Protein AF-A0A7V0MZU8-F1 (afdb_monomer_lite)

pLDDT: mean 94.0, std 3.9, range [73.69, 98.0]

Organism: Aerophobetes bacterium (NCBI:txid2030807)

Foldseek 3Di:
DDPDDDDDDDDPPDDDALWPAADPDPDGTHGDADPPPRHGDRDPVNVVVVVVCVVVVVVVVVVVVVVVVD

InterPro domains:
  IPR005537 CRISPR type III-associated protein [PF03787] (10-67)
  IPR013410 CRISPR-associated RAMP Cmr4 [PTHR36700] (3-64)

Structure (mmCIF, N/CA/C/O backbone):
data_AF-A0A7V0MZU8-F1
#
_entry.id   AF-A0A7V0MZU8-F1
#
loop_
_atom_site.group_PDB
_atom_site.id
_atom_site.type_symbol
_atom_site.label_atom_id
_atom_site.label_alt_id
_atom_site.label_comp_id
_atom_site.label_asym_id
_atom_site.label_entity_id
_atom_site.label_seq_id
_atom_site.pdbx_PDB_ins_code
_atom_site.Cartn_x
_atom_site.Cartn_y
_atom_site.Cartn_z
_atom_site.occupancy
_atom_site.B_iso_or_equiv
_atom_site.auth_seq_id
_atom_site.auth_comp_id
_atom_site.auth_asym_id
_atom_site.auth_atom_id
_atom_site.pdbx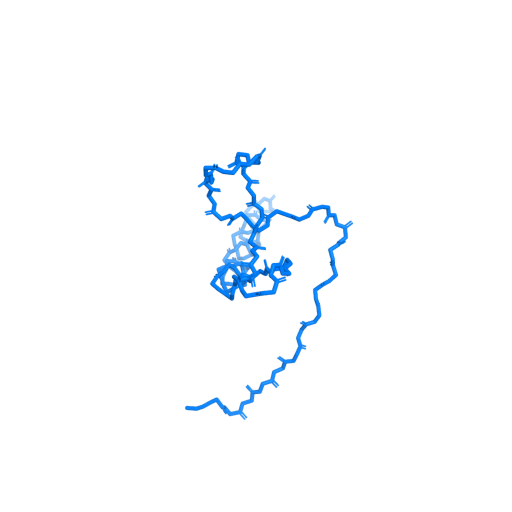_PDB_model_num
ATOM 1 N N . MET A 1 1 ? -9.586 -16.201 17.594 1.00 85.44 1 MET A N 1
ATOM 2 C CA . MET A 1 1 ? -10.424 -16.140 16.374 1.00 85.44 1 MET A CA 1
ATOM 3 C C . MET A 1 1 ? -11.246 -14.857 16.440 1.00 85.44 1 MET A C 1
ATOM 5 O O . MET A 1 1 ? -11.530 -14.438 17.554 1.00 85.44 1 MET A O 1
ATOM 9 N N . PHE A 1 2 ? -11.529 -14.182 15.322 1.00 93.12 2 PHE A N 1
ATOM 10 C CA . PHE A 1 2 ? -12.214 -12.878 15.343 1.00 93.12 2 PHE A CA 1
ATOM 11 C C . PHE A 1 2 ? -13.730 -13.034 15.498 1.00 93.12 2 PHE A C 1
ATOM 13 O O . PHE A 1 2 ? -14.301 -13.976 14.958 1.00 93.12 2 PHE A O 1
ATOM 20 N N . GLU A 1 3 ? -14.371 -12.088 16.185 1.00 96.56 3 GLU A N 1
ATOM 21 C CA . GLU A 1 3 ? -15.831 -12.065 16.366 1.00 96.56 3 GLU A CA 1
ATOM 22 C C . GLU A 1 3 ? -16.566 -11.500 15.144 1.00 96.56 3 GLU A C 1
ATOM 24 O O . GLU A 1 3 ? -17.701 -11.880 14.869 1.00 96.56 3 GLU A O 1
ATOM 29 N N . GLN A 1 4 ? -15.932 -10.588 14.395 1.00 96.31 4 GLN A N 1
ATOM 30 C CA . GLN A 1 4 ? -16.522 -9.946 13.220 1.00 96.31 4 GLN A CA 1
ATOM 31 C C . GLN A 1 4 ? 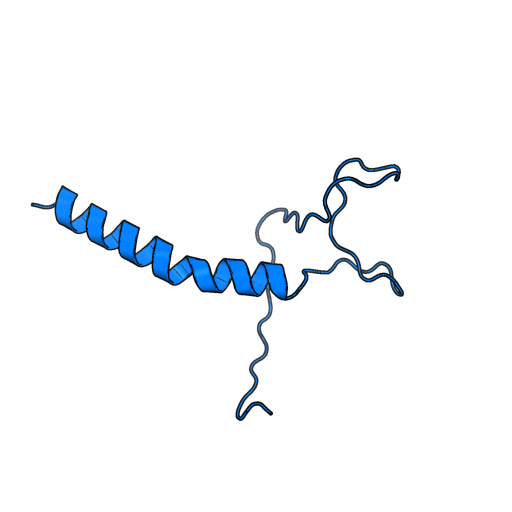-15.470 -9.656 12.144 1.00 96.31 4 GLN A C 1
ATOM 33 O O . GLN A 1 4 ? -14.341 -9.270 12.444 1.00 96.31 4 GLN A O 1
ATOM 38 N N . GLY A 1 5 ? -15.878 -9.789 10.880 1.00 95.19 5 GLY A N 1
ATOM 39 C CA . GLY A 1 5 ? -15.129 -9.355 9.701 1.00 95.19 5 GLY A CA 1
ATOM 40 C C . GLY A 1 5 ? -15.915 -8.321 8.892 1.00 95.19 5 GLY A C 1
ATOM 41 O O . GLY A 1 5 ? -17.147 -8.264 8.953 1.00 95.19 5 GLY A O 1
ATOM 42 N N . ARG A 1 6 ? -15.201 -7.480 8.144 1.00 96.00 6 ARG A N 1
ATOM 43 C CA . ARG A 1 6 ? -15.766 -6.536 7.170 1.00 96.00 6 ARG A CA 1
ATOM 44 C C . ARG A 1 6 ? -14.930 -6.587 5.899 1.00 96.00 6 ARG A C 1
ATOM 46 O O . ARG A 1 6 ? -13.727 -6.834 5.964 1.00 96.00 6 ARG A O 1
ATOM 53 N N . ILE A 1 7 ? -15.575 -6.339 4.766 1.00 96.19 7 ILE A N 1
ATOM 54 C CA . ILE A 1 7 ? -14.909 -6.205 3.471 1.00 96.19 7 ILE A CA 1
ATOM 55 C C . ILE A 1 7 ? -14.742 -4.717 3.191 1.00 96.19 7 ILE A C 1
ATOM 57 O O . ILE A 1 7 ? -15.675 -3.937 3.377 1.00 96.19 7 ILE A O 1
ATOM 61 N N . LEU A 1 8 ? -13.549 -4.341 2.746 1.00 96.00 8 LEU A N 1
ATOM 62 C CA . LEU A 1 8 ? -13.243 -3.000 2.280 1.00 96.00 8 LEU A CA 1
ATOM 63 C C . LEU A 1 8 ? -12.769 -3.090 0.835 1.00 96.00 8 LEU A C 1
ATOM 65 O O . LEU A 1 8 ? -11.816 -3.808 0.541 1.00 96.00 8 LEU A O 1
ATOM 69 N N . PHE A 1 9 ? -13.415 -2.333 -0.044 1.00 97.19 9 PHE A N 1
ATOM 70 C CA . PHE A 1 9 ? -12.947 -2.133 -1.408 1.00 97.19 9 PHE A CA 1
ATOM 71 C C . PHE A 1 9 ? -12.103 -0.864 -1.459 1.00 97.19 9 PHE A C 1
ATOM 73 O O . PHE A 1 9 ? -12.487 0.168 -0.912 1.00 97.19 9 PHE A O 1
ATOM 80 N N . LEU A 1 10 ? -10.942 -0.957 -2.100 1.00 95.44 10 LEU A N 1
ATOM 81 C CA . LEU A 1 10 ? -10.033 0.163 -2.296 1.00 95.44 10 LEU A CA 1
ATOM 82 C C . LEU A 1 10 ? -10.003 0.485 -3.786 1.00 95.44 10 LEU A C 1
ATOM 84 O O . LEU A 1 10 ? -9.523 -0.318 -4.583 1.00 95.44 10 LEU A O 1
ATOM 88 N N . TYR A 1 11 ? -10.527 1.651 -4.145 1.00 97.25 11 TYR A N 1
ATOM 89 C CA . TYR A 1 11 ? -10.424 2.192 -5.492 1.00 97.25 11 TYR A CA 1
ATOM 90 C C . TYR A 1 11 ? -9.273 3.197 -5.531 1.00 97.25 11 TYR A C 1
ATOM 92 O O . TYR A 1 11 ? -9.220 4.118 -4.715 1.00 97.25 11 TYR A O 1
ATOM 100 N N . ALA A 1 12 ? -8.324 2.997 -6.441 1.00 96.56 12 ALA A N 1
ATOM 101 C CA . ALA A 1 12 ? -7.190 3.895 -6.591 1.00 96.56 12 ALA A CA 1
ATOM 102 C C . ALA A 1 12 ? -7.597 5.087 -7.470 1.00 96.56 12 ALA A C 1
ATOM 104 O O . ALA A 1 12 ? -7.668 4.963 -8.689 1.00 96.56 12 ALA A O 1
ATOM 105 N N . GLU A 1 13 ? -7.871 6.237 -6.850 1.00 97.88 13 GLU A N 1
ATOM 106 C CA . GLU A 1 13 ? -8.163 7.483 -7.580 1.00 97.88 13 GLU A CA 1
ATOM 107 C C . GLU A 1 13 ? -6.925 8.054 -8.290 1.00 97.88 13 GLU A C 1
ATOM 109 O O . GLU A 1 13 ? -7.041 8.757 -9.290 1.00 97.88 13 GLU A O 1
ATOM 114 N N . SER A 1 14 ? -5.734 7.734 -7.786 1.00 98.00 14 SER A N 1
ATOM 115 C CA . SER A 1 14 ? -4.444 8.119 -8.354 1.00 98.00 14 SER A CA 1
ATOM 116 C C . SER A 1 14 ? -3.520 6.901 -8.485 1.00 98.00 14 SER A C 1
ATOM 118 O O . SER A 1 14 ? -3.763 5.873 -7.841 1.00 98.00 14 SER A O 1
ATOM 120 N N . PRO A 1 15 ? -2.455 6.975 -9.311 1.00 97.50 15 PRO A N 1
ATOM 121 C CA . PRO A 1 15 ? -1.471 5.903 -9.405 1.00 97.50 15 PRO A CA 1
ATOM 122 C C . PRO A 1 15 ? -0.906 5.536 -8.027 1.00 97.50 15 PRO A C 1
ATOM 124 O O . PRO A 1 15 ? -0.423 6.395 -7.290 1.00 97.50 15 PRO A O 1
ATOM 127 N N . LEU A 1 16 ? -0.951 4.246 -7.689 1.00 96.31 16 LEU A N 1
ATOM 128 C CA . LEU A 1 16 ? -0.537 3.725 -6.388 1.00 96.31 16 LEU A CA 1
ATOM 129 C C . LEU A 1 16 ? 0.701 2.835 -6.527 1.00 96.31 16 LEU A C 1
ATOM 131 O O . LEU A 1 16 ? 0.748 1.953 -7.383 1.00 96.31 16 LEU A O 1
ATOM 135 N N . HIS A 1 17 ? 1.677 3.020 -5.637 1.00 96.62 17 HIS A N 1
ATOM 136 C CA . HIS A 1 17 ? 2.906 2.227 -5.600 1.00 96.62 17 HIS A CA 1
ATOM 137 C C . HIS A 1 17 ? 3.051 1.460 -4.270 1.00 96.62 17 HIS A C 1
ATOM 139 O O . HIS A 1 17 ? 3.668 1.960 -3.326 1.00 96.62 17 HIS A O 1
ATOM 145 N N . PRO A 1 18 ? 2.503 0.235 -4.154 1.00 95.75 18 PRO A N 1
ATOM 146 C CA . PRO A 1 18 ? 2.799 -0.643 -3.028 1.00 95.75 18 PRO A CA 1
ATOM 147 C C . PRO A 1 18 ? 4.167 -1.301 -3.259 1.00 95.75 18 PRO A C 1
ATOM 149 O O . PRO A 1 18 ? 4.239 -2.367 -3.851 1.00 95.75 18 PRO A O 1
ATOM 152 N N . GLY A 1 19 ? 5.264 -0.658 -2.862 1.00 94.19 19 GLY A N 1
ATOM 153 C CA . GLY A 1 19 ? 6.619 -1.119 -3.204 1.00 94.19 19 GLY A CA 1
ATOM 154 C C . GLY A 1 19 ? 7.067 -2.403 -2.491 1.00 94.19 19 GLY A C 1
ATOM 155 O O . GLY A 1 19 ? 6.690 -2.654 -1.344 1.00 94.19 19 GLY A O 1
ATOM 156 N N . THR A 1 20 ? 7.908 -3.207 -3.150 1.00 92.81 20 THR A N 1
ATOM 157 C CA . THR A 1 20 ? 8.599 -4.380 -2.554 1.00 92.81 20 THR A CA 1
ATOM 158 C C . THR A 1 20 ? 10.064 -4.127 -2.199 1.00 92.81 20 THR A C 1
ATOM 160 O O . THR A 1 20 ? 10.762 -5.059 -1.808 1.00 92.81 20 THR A O 1
ATOM 163 N N . GLY A 1 21 ? 10.545 -2.892 -2.345 1.00 89.44 21 GLY A N 1
ATOM 164 C CA . GLY A 1 21 ? 11.978 -2.589 -2.363 1.00 89.44 21 GLY A CA 1
ATOM 165 C C . GLY A 1 21 ? 12.577 -2.825 -3.751 1.00 89.44 21 GLY A C 1
ATOM 166 O O . GLY A 1 21 ? 11.841 -2.872 -4.734 1.00 89.44 21 GLY A O 1
ATOM 167 N N . THR A 1 22 ? 13.901 -2.957 -3.830 1.00 89.88 22 THR A N 1
ATOM 168 C CA . THR A 1 22 ? 14.614 -3.165 -5.099 1.00 89.88 22 THR A CA 1
ATOM 169 C C . THR A 1 22 ? 14.577 -4.628 -5.523 1.00 89.88 22 THR A C 1
ATOM 171 O O . THR A 1 22 ? 14.764 -5.522 -4.697 1.00 89.88 22 THR A O 1
ATOM 174 N N . ALA A 1 23 ? 14.372 -4.880 -6.814 1.00 85.50 23 ALA A N 1
ATOM 175 C CA . ALA A 1 23 ? 14.468 -6.219 -7.385 1.00 85.50 23 ALA A CA 1
ATOM 176 C C . ALA A 1 23 ? 15.585 -6.297 -8.429 1.00 85.50 23 ALA A C 1
ATOM 178 O O . ALA A 1 23 ? 15.868 -5.325 -9.115 1.00 85.50 23 ALA A O 1
ATOM 179 N N . LEU A 1 24 ? 16.156 -7.491 -8.619 1.00 84.56 24 LEU A N 1
ATOM 180 C CA . LEU A 1 24 ? 17.097 -7.797 -9.714 1.00 84.56 24 LEU A CA 1
ATOM 181 C C . LEU A 1 24 ? 16.393 -7.948 -11.082 1.00 84.56 24 LEU A C 1
ATOM 183 O O . LEU A 1 24 ? 16.903 -8.605 -11.984 1.00 84.56 24 LEU A O 1
ATOM 187 N N . GLY A 1 25 ? 15.169 -7.433 -11.199 1.00 85.38 25 GLY A N 1
ATOM 188 C CA . GLY A 1 25 ? 14.328 -7.560 -12.382 1.00 85.38 25 GLY A CA 1
ATOM 189 C C . GLY A 1 25 ? 14.494 -6.385 -13.350 1.00 85.38 25 GLY A C 1
ATOM 190 O O . GLY A 1 25 ? 15.291 -5.487 -13.108 1.00 85.38 25 GLY A O 1
ATOM 191 N N . PRO A 1 26 ? 13.694 -6.346 -14.429 1.00 92.00 26 PRO A N 1
ATOM 192 C CA . PRO A 1 26 ? 13.734 -5.261 -15.415 1.00 92.00 26 PRO A CA 1
ATOM 193 C C . PRO A 1 26 ? 13.204 -3.917 -14.883 1.00 92.00 26 PRO A C 1
ATOM 195 O O . PRO A 1 26 ? 13.286 -2.911 -15.577 1.00 92.00 26 PRO A O 1
ATOM 198 N N . VAL A 1 27 ? 12.609 -3.905 -13.688 1.00 93.31 27 VAL A N 1
ATOM 199 C CA . VAL A 1 27 ? 12.097 -2.706 -13.022 1.00 93.31 27 VAL A CA 1
ATOM 200 C C . VAL A 1 27 ? 12.826 -2.563 -11.696 1.00 93.31 27 VAL A C 1
ATOM 202 O O . VAL A 1 27 ? 12.752 -3.477 -10.874 1.00 93.31 27 VAL A O 1
ATOM 205 N N . ASP A 1 28 ? 13.464 -1.411 -11.481 1.00 94.06 28 ASP A N 1
ATOM 206 C CA . ASP A 1 28 ? 14.244 -1.139 -10.268 1.00 94.06 28 ASP A CA 1
ATOM 207 C C . ASP A 1 28 ? 13.373 -1.195 -9.010 1.00 94.06 28 ASP A C 1
ATOM 209 O O . ASP A 1 28 ? 13.715 -1.858 -8.031 1.00 94.06 28 ASP A O 1
ATOM 213 N N . LEU A 1 29 ? 12.217 -0.522 -9.051 1.00 95.81 29 LEU A N 1
ATOM 214 C CA . LEU A 1 29 ? 11.255 -0.432 -7.952 1.00 95.81 29 LEU A CA 1
ATOM 215 C C . LEU A 1 29 ? 9.909 -1.031 -8.372 1.00 95.81 29 LEU A C 1
ATOM 217 O O . LEU A 1 29 ? 8.998 -0.304 -8.782 1.00 95.81 29 LE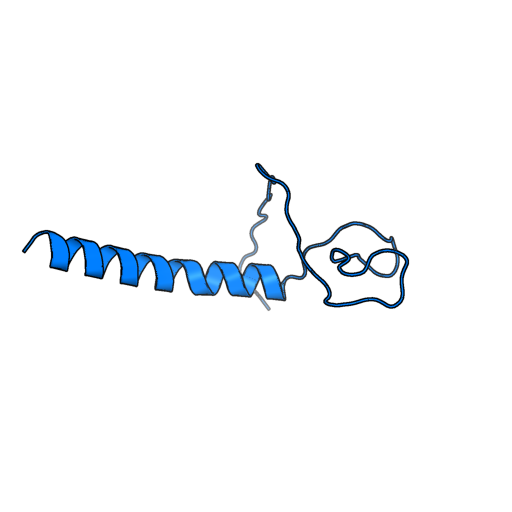U A O 1
ATOM 221 N N . PRO A 1 30 ? 9.759 -2.363 -8.315 1.00 95.38 30 PRO A N 1
ATOM 222 C CA . PRO A 1 30 ? 8.503 -2.999 -8.657 1.00 95.38 30 PRO A CA 1
ATOM 223 C C . PRO A 1 30 ? 7.460 -2.848 -7.545 1.00 95.38 30 PRO A C 1
ATOM 225 O O . PRO A 1 30 ? 7.755 -2.656 -6.361 1.00 95.38 30 PRO A O 1
ATOM 228 N N . ILE A 1 31 ? 6.201 -2.971 -7.960 1.00 96.12 31 ILE A N 1
ATOM 229 C CA . ILE A 1 31 ? 5.065 -3.103 -7.051 1.00 96.12 31 ILE A CA 1
ATOM 230 C C . ILE A 1 31 ? 4.980 -4.520 -6.473 1.00 96.12 31 ILE A C 1
ATOM 232 O O . ILE A 1 31 ? 5.436 -5.495 -7.074 1.00 96.12 31 ILE A O 1
ATOM 236 N N . GLN A 1 32 ? 4.302 -4.631 -5.339 1.00 96.06 32 GLN A N 1
ATOM 237 C CA . GLN A 1 32 ? 3.933 -5.874 -4.683 1.00 96.06 32 GLN A CA 1
ATOM 238 C C . GLN A 1 32 ? 3.047 -6.728 -5.582 1.00 96.06 32 GLN A C 1
ATOM 240 O O . GLN A 1 32 ? 2.071 -6.269 -6.182 1.00 96.06 32 GLN A O 1
ATOM 245 N N . ARG A 1 33 ? 3.421 -8.005 -5.671 1.00 95.19 33 ARG A N 1
ATOM 246 C CA . ARG A 1 33 ? 2.719 -9.024 -6.440 1.00 95.19 33 ARG A CA 1
ATOM 247 C C . ARG A 1 33 ? 2.616 -10.303 -5.634 1.00 95.19 33 ARG A C 1
ATOM 249 O O . ARG A 1 33 ? 3.519 -10.649 -4.873 1.00 95.19 33 ARG A O 1
ATOM 256 N N . GLU A 1 34 ? 1.511 -11.009 -5.815 1.00 96.69 34 GLU A N 1
ATOM 257 C CA . GLU A 1 34 ? 1.382 -12.376 -5.325 1.00 96.69 34 GLU A CA 1
ATOM 258 C C . GLU A 1 34 ? 2.325 -13.303 -6.107 1.00 96.69 34 GLU A C 1
ATOM 260 O O . GLU A 1 34 ? 2.376 -13.258 -7.334 1.00 96.69 34 GLU A O 1
ATOM 265 N N . ARG A 1 35 ? 3.073 -14.163 -5.404 1.00 92.50 35 ARG A N 1
ATOM 266 C CA . ARG A 1 35 ? 4.134 -14.983 -6.014 1.00 92.50 35 ARG A CA 1
ATOM 267 C C . ARG A 1 35 ? 3.617 -16.015 -7.018 1.00 92.50 35 ARG A C 1
ATOM 269 O O . ARG A 1 35 ? 4.305 -16.296 -7.992 1.00 92.50 35 ARG A O 1
ATOM 276 N N . HIS A 1 36 ? 2.455 -16.606 -6.757 1.00 97.38 36 HIS A N 1
ATOM 277 C CA . HIS A 1 36 ? 1.938 -17.719 -7.557 1.00 97.38 36 HIS A CA 1
ATOM 278 C C . HIS A 1 36 ? 1.196 -17.253 -8.811 1.00 97.38 36 HIS A C 1
ATOM 280 O O . HIS A 1 36 ? 1.327 -17.871 -9.860 1.00 97.38 36 HIS A O 1
ATOM 286 N N . THR A 1 37 ? 0.437 -16.163 -8.705 1.00 97.88 37 THR A N 1
ATOM 287 C CA . THR A 1 37 ? -0.413 -15.644 -9.789 1.00 97.88 37 THR A CA 1
ATOM 288 C C . THR A 1 37 ? 0.233 -14.481 -10.540 1.00 97.88 37 THR A C 1
ATOM 290 O O . THR A 1 37 ? -0.138 -14.187 -11.672 1.00 97.88 37 THR A O 1
ATOM 293 N N . GLY A 1 38 ? 1.179 -13.779 -9.909 1.00 94.94 38 GLY A N 1
ATOM 294 C CA . GLY A 1 38 ? 1.740 -12.531 -10.418 1.00 94.94 38 GLY A CA 1
ATOM 295 C C . GLY A 1 38 ? 0.795 -11.330 -10.312 1.00 94.94 38 GLY A C 1
ATOM 296 O O . GLY A 1 38 ? 1.165 -10.237 -10.761 1.00 94.94 38 GLY A O 1
ATOM 297 N N . PHE A 1 39 ? -0.400 -11.480 -9.726 1.00 97.75 39 PHE A N 1
ATOM 298 C CA . PHE A 1 39 ? -1.362 -10.385 -9.619 1.00 97.75 39 PHE A CA 1
ATOM 299 C C . PHE A 1 39 ? -0.849 -9.259 -8.714 1.00 97.75 39 PHE A C 1
ATOM 301 O O . PHE A 1 39 ? -0.191 -9.539 -7.706 1.00 97.75 39 PHE A O 1
ATOM 308 N N . PRO A 1 40 ? -1.132 -7.983 -9.052 1.00 96.50 40 PRO A N 1
ATOM 309 C CA . PRO A 1 40 ? -0.847 -6.860 -8.168 1.00 96.50 40 PRO A CA 1
ATOM 310 C C . PRO A 1 40 ? -1.553 -7.048 -6.829 1.00 96.50 40 PRO A C 1
ATOM 312 O O . PRO A 1 40 ? -2.751 -7.319 -6.783 1.00 96.50 40 PRO A O 1
ATOM 315 N N . THR A 1 41 ? -0.816 -6.890 -5.736 1.00 96.81 41 THR A N 1
ATOM 316 C CA . THR A 1 41 ? -1.377 -6.979 -4.388 1.00 96.81 41 THR A CA 1
ATOM 317 C C . THR A 1 41 ? -0.854 -5.854 -3.512 1.00 96.81 41 THR A C 1
ATOM 319 O O . THR A 1 41 ? 0.171 -5.239 -3.793 1.00 96.81 41 THR A O 1
ATOM 322 N N . ILE A 1 42 ? -1.576 -5.579 -2.430 1.00 96.94 42 ILE A N 1
ATOM 323 C CA . ILE A 1 42 ? -1.091 -4.751 -1.330 1.00 96.94 42 ILE A CA 1
ATOM 324 C C . ILE A 1 42 ? -1.050 -5.659 -0.107 1.00 96.94 42 ILE A C 1
ATOM 326 O O . ILE A 1 42 ? -2.078 -6.190 0.313 1.00 96.94 42 ILE A O 1
ATOM 330 N N . GLN A 1 43 ? 0.130 -5.858 0.472 1.00 95.94 43 GLN A N 1
ATOM 331 C CA . GLN A 1 43 ? 0.271 -6.672 1.672 1.00 95.94 43 GLN A CA 1
ATOM 332 C C . GLN A 1 43 ? -0.479 -6.034 2.845 1.00 95.94 43 GLN A C 1
ATOM 334 O O . GLN A 1 43 ? -0.420 -4.822 3.079 1.00 95.94 43 GLN A O 1
ATOM 339 N N . ALA A 1 44 ? -1.139 -6.875 3.643 1.00 95.75 44 ALA A N 1
ATOM 340 C CA . ALA A 1 44 ? -1.943 -6.435 4.782 1.00 95.75 44 ALA A CA 1
ATOM 341 C C . ALA A 1 44 ? -1.142 -5.613 5.808 1.00 95.75 44 ALA A C 1
ATOM 343 O O . ALA A 1 44 ? -1.703 -4.753 6.487 1.00 95.75 44 ALA A O 1
ATOM 344 N N . SER A 1 45 ? 0.172 -5.840 5.913 1.00 96.19 45 SER A N 1
ATOM 345 C CA . SER A 1 45 ? 1.085 -5.061 6.757 1.00 96.19 45 SER A CA 1
ATOM 346 C C . SER A 1 45 ? 1.114 -3.577 6.373 1.00 96.19 45 SER A C 1
ATOM 348 O O . SER A 1 45 ? 1.049 -2.727 7.264 1.00 96.19 45 SER A O 1
ATOM 350 N N . GLY A 1 46 ? 1.140 -3.265 5.074 1.00 94.50 46 GLY A N 1
ATOM 351 C CA . GLY A 1 46 ? 1.118 -1.897 4.558 1.00 94.50 46 GLY A CA 1
ATOM 352 C C . GLY A 1 46 ? -0.195 -1.190 4.887 1.00 94.50 46 GLY A C 1
ATOM 353 O O . GLY A 1 46 ? -0.186 -0.130 5.510 1.00 94.50 46 GLY A O 1
ATOM 354 N N . ILE A 1 47 ? -1.329 -1.829 4.577 1.00 96.00 47 ILE A N 1
ATOM 355 C CA . ILE A 1 47 ? -2.672 -1.293 4.874 1.00 96.00 47 ILE A CA 1
ATOM 356 C C . ILE A 1 47 ? -2.845 -1.066 6.383 1.00 96.00 47 ILE A C 1
ATOM 358 O O . ILE A 1 47 ? -3.271 0.003 6.822 1.00 96.00 47 ILE A O 1
ATOM 362 N N . LYS A 1 48 ? -2.449 -2.048 7.200 1.00 95.94 48 LYS A N 1
ATOM 363 C CA . LYS A 1 48 ? -2.483 -1.952 8.665 1.00 95.94 48 LYS A CA 1
ATOM 364 C C . LYS A 1 48 ? -1.637 -0.789 9.182 1.00 95.94 48 LYS A C 1
ATOM 366 O O . LYS A 1 48 ? -2.041 -0.125 10.135 1.00 95.94 48 LYS A O 1
ATOM 371 N N . GLY A 1 49 ? -0.466 -0.561 8.588 1.00 96.56 49 GLY A N 1
ATOM 372 C CA . GLY A 1 49 ? 0.405 0.566 8.913 1.00 96.56 49 GLY A CA 1
ATOM 373 C C . GLY A 1 49 ? -0.279 1.908 8.6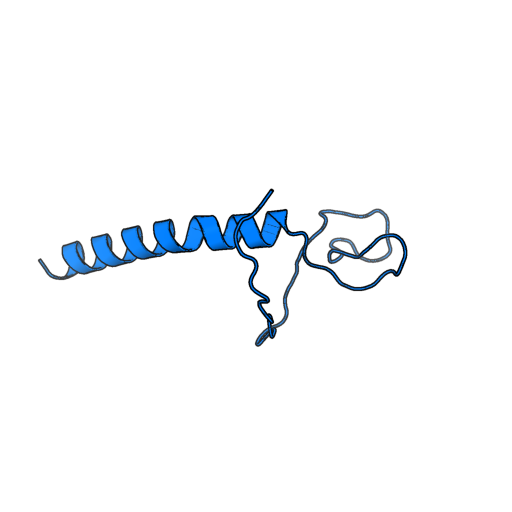61 1.00 96.56 49 GLY A C 1
ATOM 374 O O . GLY A 1 49 ? -0.340 2.733 9.570 1.00 96.56 49 GLY A O 1
ATOM 375 N N . VAL A 1 50 ? -0.872 2.076 7.476 1.00 95.38 50 VAL A N 1
ATOM 376 C CA . VAL A 1 50 ? -1.601 3.294 7.090 1.00 95.38 50 VAL A CA 1
ATOM 377 C C . VAL A 1 50 ? -2.770 3.561 8.038 1.00 95.38 50 VAL A C 1
ATOM 379 O O . VAL A 1 50 ? -2.852 4.635 8.629 1.00 95.38 50 VAL A O 1
ATOM 382 N N . PHE A 1 51 ? -3.637 2.573 8.280 1.00 95.50 51 PHE A N 1
ATOM 383 C CA . PHE A 1 51 ? -4.788 2.752 9.177 1.00 95.50 51 PHE A CA 1
ATOM 384 C C . PHE A 1 51 ? -4.394 3.036 10.622 1.00 95.50 51 PHE A C 1
ATOM 386 O O . PHE A 1 51 ? -5.084 3.782 11.315 1.00 95.50 51 PHE A O 1
ATOM 393 N N . ARG A 1 52 ? -3.265 2.493 11.085 1.00 96.00 52 ARG A N 1
ATOM 394 C CA . ARG A 1 52 ? -2.727 2.816 12.408 1.00 96.00 52 ARG A CA 1
ATOM 395 C C . ARG A 1 52 ? -2.260 4.271 12.507 1.00 96.00 52 ARG A C 1
ATOM 397 O O . ARG A 1 52 ? -2.326 4.841 13.598 1.00 96.00 52 ARG A O 1
ATOM 404 N N . ASP A 1 53 ? -1.761 4.852 11.420 1.00 96.81 53 ASP A N 1
ATOM 405 C CA . ASP A 1 53 ? -1.226 6.214 11.424 1.00 96.81 53 ASP A CA 1
ATOM 406 C C . ASP A 1 53 ? -2.305 7.297 11.264 1.00 96.81 53 ASP A C 1
ATOM 408 O O . ASP A 1 53 ? -2.184 8.371 11.859 1.00 96.81 53 ASP A O 1
ATOM 412 N N . ILE A 1 54 ? -3.417 7.000 10.577 1.00 95.44 54 ILE A N 1
ATOM 413 C CA . ILE A 1 54 ? -4.520 7.956 10.351 1.00 95.44 54 ILE A CA 1
ATOM 414 C C . ILE A 1 54 ? -4.955 8.677 11.646 1.00 95.44 54 ILE A C 1
ATOM 416 O O . ILE A 1 54 ? -4.882 9.909 11.674 1.00 95.44 54 ILE A O 1
ATOM 420 N N . PRO A 1 55 ? -5.315 7.997 12.756 1.00 94.19 55 PRO A N 1
ATOM 421 C CA . PRO A 1 55 ? -5.744 8.689 13.975 1.00 94.19 55 PRO A CA 1
ATOM 422 C C . PRO A 1 55 ? -4.654 9.578 14.585 1.00 94.19 55 PRO A C 1
ATOM 424 O O . PRO A 1 55 ? -4.943 10.636 15.149 1.00 94.19 55 PRO A O 1
ATOM 427 N N . ARG A 1 56 ? -3.384 9.165 14.469 1.00 93.81 56 ARG A N 1
ATOM 428 C CA . ARG A 1 56 ? -2.237 9.923 14.988 1.00 93.81 56 ARG A CA 1
ATOM 429 C C . ARG A 1 56 ? -2.053 11.213 14.199 1.00 93.81 56 ARG A C 1
ATOM 431 O O . ARG A 1 56 ? -1.866 12.269 14.805 1.00 93.81 56 ARG A O 1
ATOM 438 N N . SER A 1 57 ? -2.142 11.127 12.872 1.00 92.38 57 SER A N 1
ATOM 439 C CA . SER A 1 57 ? -2.039 12.281 11.977 1.00 92.38 57 SER A CA 1
ATOM 440 C C . SER A 1 57 ? -3.177 13.283 12.214 1.00 92.38 57 SER A C 1
ATOM 442 O O . SER A 1 57 ? -2.919 14.474 12.395 1.00 92.38 57 SER A O 1
ATOM 444 N N . LEU A 1 58 ? -4.420 12.800 12.342 1.00 92.75 58 LEU A N 1
ATOM 445 C CA . LEU A 1 58 ? -5.596 13.631 12.598 1.00 92.75 58 LEU A CA 1
ATOM 446 C C . LEU A 1 58 ? -5.479 14.368 13.931 1.00 92.75 58 LEU A C 1
ATOM 448 O O . LEU A 1 58 ? -5.671 15.581 13.983 1.00 92.75 58 LEU A O 1
ATOM 452 N N . ARG A 1 59 ? -5.087 13.672 15.006 1.00 93.25 59 ARG A N 1
ATOM 453 C CA . ARG A 1 59 ? -4.916 14.291 16.329 1.00 93.25 59 ARG A CA 1
ATOM 454 C C . ARG A 1 59 ? -3.883 15.418 16.313 1.00 93.25 59 ARG A C 1
ATOM 456 O O . ARG A 1 59 ? -4.128 16.465 16.908 1.00 93.25 59 ARG A O 1
ATOM 463 N N . LYS A 1 60 ? -2.743 15.215 15.641 1.00 91.75 60 LYS A N 1
ATOM 464 C CA . LYS A 1 60 ? -1.714 16.256 15.476 1.00 91.75 60 LYS A CA 1
ATOM 465 C C . LYS A 1 60 ? -2.267 17.460 14.714 1.00 91.75 60 LYS A C 1
ATOM 467 O O . LYS A 1 60 ? -2.078 18.590 15.154 1.00 91.75 60 LYS A O 1
ATOM 472 N N . ARG A 1 61 ? -3.002 17.214 13.625 1.00 91.62 61 ARG A N 1
ATOM 473 C CA . ARG A 1 61 ? -3.617 18.264 12.803 1.00 91.62 61 ARG A CA 1
ATOM 474 C C . ARG A 1 61 ? -4.632 19.095 13.593 1.00 91.62 61 ARG A C 1
ATOM 476 O O . ARG A 1 61 ? -4.570 20.315 13.543 1.00 91.62 61 ARG A O 1
ATOM 483 N N . PHE A 1 62 ? -5.503 18.457 14.378 1.00 93.31 62 PHE A N 1
ATOM 484 C CA . PHE A 1 62 ? -6.469 19.163 15.229 1.00 93.31 62 PHE A CA 1
ATOM 485 C C . PHE A 1 62 ? -5.814 19.977 16.348 1.00 93.31 62 PHE A C 1
ATOM 487 O O . PHE A 1 62 ? -6.300 21.058 16.667 1.00 93.31 62 PHE A O 1
ATOM 494 N N . LYS A 1 63 ? -4.725 19.477 16.949 1.00 92.56 63 LYS A N 1
ATOM 495 C CA . LYS A 1 63 ? -3.957 20.241 17.944 1.00 92.56 63 LYS A CA 1
ATOM 496 C C . LYS A 1 63 ? -3.396 21.526 17.343 1.00 92.56 63 LYS A C 1
ATOM 498 O O . LYS A 1 63 ? -3.616 22.585 17.911 1.00 92.56 63 LYS A O 1
ATOM 503 N N . LYS A 1 64 ? -2.766 21.416 16.171 1.00 91.38 64 LYS A N 1
ATOM 504 C CA . LYS A 1 64 ? -2.196 22.561 15.462 1.00 91.38 64 LYS A CA 1
ATOM 505 C C . LYS A 1 64 ? -3.253 23.621 15.137 1.00 91.38 64 LYS A C 1
ATOM 507 O O . LYS A 1 64 ? -3.067 24.775 15.473 1.00 91.38 64 LYS A O 1
ATOM 512 N N . ILE A 1 65 ? -4.41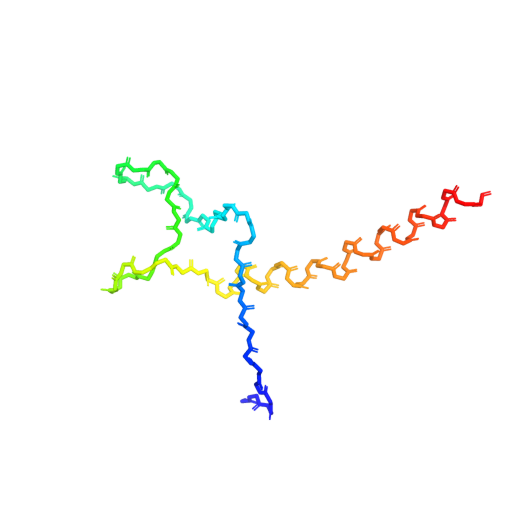0 23.214 14.607 1.00 93.06 65 ILE A N 1
ATOM 513 C CA . ILE A 1 65 ? -5.515 24.148 14.319 1.00 93.06 65 ILE A CA 1
ATOM 514 C C . ILE A 1 65 ? -5.978 24.894 15.584 1.00 93.06 65 ILE A C 1
ATOM 516 O O . ILE A 1 65 ? -6.304 26.069 15.509 1.00 93.06 65 ILE A O 1
ATOM 520 N N . LYS A 1 66 ? -6.011 24.235 16.751 1.00 92.00 66 LYS A N 1
ATOM 521 C CA . LYS A 1 66 ? -6.371 24.898 18.017 1.00 92.00 66 LYS A CA 1
ATOM 522 C C . LYS A 1 66 ? -5.311 25.881 18.512 1.00 92.00 66 LYS A C 1
ATOM 524 O O . LYS A 1 66 ? -5.673 26.844 19.172 1.00 92.00 66 LYS A O 1
ATOM 529 N N . GLU A 1 67 ? -4.039 25.603 18.250 1.00 92.31 67 GLU A N 1
ATOM 530 C CA . GLU A 1 67 ? -2.932 26.514 18.560 1.00 92.31 67 GLU A CA 1
ATOM 531 C C . GLU A 1 67 ? -2.936 27.721 17.614 1.00 92.31 67 GLU A C 1
ATOM 533 O O . GLU A 1 67 ? -2.699 28.823 18.074 1.00 92.31 67 GLU A O 1
ATOM 538 N N . ASP A 1 68 ? -3.284 27.532 16.337 1.00 90.12 68 ASP A N 1
ATOM 539 C CA . ASP A 1 68 ? -3.333 28.606 15.333 1.00 90.12 68 ASP A CA 1
ATOM 540 C C . ASP A 1 68 ? -4.546 29.560 15.505 1.00 90.12 68 ASP A C 1
ATOM 542 O O . ASP A 1 68 ? -4.559 30.646 14.929 1.00 90.12 68 ASP A O 1
ATOM 546 N N . ILE A 1 69 ? -5.592 29.146 16.238 1.00 91.5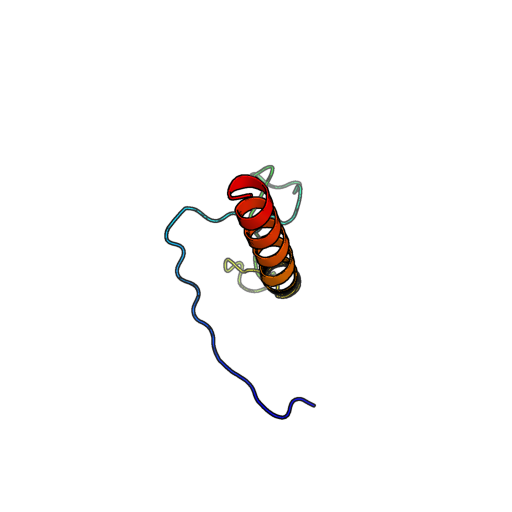6 69 ILE A N 1
ATOM 547 C CA . ILE A 1 69 ? -6.818 29.939 16.489 1.00 91.56 69 ILE A CA 1
ATOM 548 C C . ILE A 1 69 ? -6.728 30.778 17.778 1.00 91.56 69 ILE A C 1
ATOM 550 O O . ILE A 1 69 ? -7.450 31.769 17.897 1.00 91.56 69 ILE A O 1
ATOM 554 N N . ASN A 1 70 ? -5.894 30.373 18.741 1.00 73.69 70 ASN A N 1
ATOM 555 C CA . ASN A 1 70 ? -5.678 31.091 20.005 1.00 73.69 70 ASN A CA 1
ATOM 556 C C . ASN A 1 70 ? -4.511 32.072 19.890 1.00 73.69 70 ASN A C 1
ATOM 558 O O . ASN A 1 70 ? -4.579 33.115 20.574 1.00 73.69 70 ASN A O 1
#

Sequence (70 aa):
MFEQGRILFLYAESPLHPGTGTALGPVDLPIQRERHTGFPTIQASGIKGVFRDIPRSLRKRFKKIKEDIN

Secondary structure (DSSP, 8-state):
--S---------SS----B----SSSSSSPBPB-TTT--B---HHHHHHHHHHHHHHHHHHHHHHHHHH-

Radius of gyration: 17.67 Å; chains: 1; bounding box: 34×49×35 Å